Protein AF-A0A316Q1W6-F1 (afdb_monomer_lite)

Foldseek 3Di:
DLVVLLVVLLVQLVVLLVVVLVVDDPVVNVLSVVLNVLLSDAPVPDDPVSVVSVVVVCVVDVSSVVSSVVSNVSCVVSVD

Radius of gyration: 12.5 Å; chains: 1; bounding box: 34×23×31 Å

Structure (mmCIF, N/CA/C/O backbone):
data_AF-A0A316Q1W6-F1
#
_entry.id   AF-A0A316Q1W6-F1
#
loop_
_atom_site.group_PDB
_atom_site.id
_atom_site.type_symbol
_atom_site.label_atom_id
_atom_site.label_alt_id
_atom_site.label_comp_id
_atom_site.label_asym_id
_atom_site.label_entity_id
_atom_site.label_seq_id
_atom_site.pdbx_PDB_ins_code
_atom_site.Cartn_x
_atom_site.Cartn_y
_atom_site.Cartn_z
_atom_site.occupancy
_atom_site.B_iso_or_equiv
_atom_site.auth_seq_id
_atom_site.auth_comp_id
_atom_site.auth_asym_id
_atom_site.auth_atom_id
_atom_site.pdbx_PDB_model_num
ATOM 1 N N . MET A 1 1 ? 23.834 0.374 -6.846 1.00 58.69 1 MET A N 1
ATOM 2 C CA . MET A 1 1 ? 23.016 1.606 -6.916 1.00 58.69 1 MET A CA 1
ATOM 3 C C . MET A 1 1 ? 21.515 1.303 -6.994 1.00 58.69 1 MET A C 1
ATOM 5 O O . MET A 1 1 ? 20.779 1.759 -6.131 1.00 58.69 1 MET A O 1
ATOM 9 N N . TYR A 1 2 ? 21.071 0.445 -7.921 1.00 61.16 2 TYR A N 1
ATOM 10 C CA . TYR A 1 2 ? 19.662 0.051 -8.135 1.00 61.16 2 TYR A CA 1
ATOM 11 C C . TYR A 1 2 ? 18.898 -0.422 -6.884 1.00 61.16 2 TYR A C 1
ATOM 13 O O . TYR A 1 2 ? 17.793 0.037 -6.604 1.00 61.16 2 TYR A O 1
ATOM 21 N N . ARG A 1 3 ? 19.522 -1.272 -6.057 1.00 66.50 3 ARG A N 1
ATOM 22 C CA . ARG A 1 3 ? 18.904 -1.801 -4.827 1.00 66.50 3 ARG A CA 1
ATOM 23 C C . ARG A 1 3 ? 18.652 -0.729 -3.753 1.00 66.50 3 ARG A C 1
ATOM 25 O O . ARG A 1 3 ? 17.715 -0.859 -2.973 1.00 66.50 3 ARG A O 1
ATOM 32 N N . LEU A 1 4 ? 19.464 0.332 -3.722 1.00 72.75 4 LEU A N 1
ATOM 33 C CA . LEU A 1 4 ? 19.316 1.429 -2.761 1.00 72.75 4 LEU A CA 1
ATOM 34 C C . LEU A 1 4 ? 18.092 2.292 -3.102 1.00 72.75 4 LEU A C 1
ATOM 36 O O . LEU A 1 4 ? 17.328 2.645 -2.210 1.00 72.75 4 LEU A O 1
ATOM 40 N N . CYS A 1 5 ? 17.862 2.566 -4.389 1.00 73.88 5 CYS A N 1
ATOM 41 C CA . CYS A 1 5 ? 16.716 3.363 -4.828 1.00 73.88 5 CYS A CA 1
ATOM 42 C C . CYS A 1 5 ? 15.388 2.605 -4.657 1.00 73.88 5 CYS A C 1
ATOM 44 O O . CYS A 1 5 ? 14.412 3.163 -4.159 1.00 73.88 5 CYS A O 1
ATOM 46 N N . GLN A 1 6 ? 15.380 1.296 -4.935 1.00 76.62 6 GLN A N 1
ATOM 47 C CA . GLN A 1 6 ? 14.237 0.432 -4.615 1.00 76.62 6 GLN A CA 1
ATOM 48 C C . GLN A 1 6 ? 13.928 0.432 -3.110 1.00 76.62 6 GLN A C 1
ATOM 50 O O . GLN A 1 6 ? 12.769 0.540 -2.715 1.00 76.62 6 GLN A O 1
ATOM 55 N N . PHE A 1 7 ? 14.955 0.371 -2.254 1.00 85.38 7 PHE A N 1
ATOM 56 C CA . PHE A 1 7 ? 14.770 0.451 -0.805 1.00 85.38 7 PHE A CA 1
ATOM 57 C C . PHE A 1 7 ? 14.195 1.805 -0.367 1.00 85.38 7 PHE A C 1
ATOM 59 O O . PHE A 1 7 ? 13.285 1.841 0.459 1.00 85.38 7 PHE A O 1
ATOM 66 N N . GLN A 1 8 ? 14.674 2.912 -0.944 1.00 87.62 8 GLN A N 1
ATOM 67 C CA . GLN A 1 8 ? 14.152 4.251 -0.656 1.00 87.62 8 GLN A CA 1
ATOM 68 C C . GLN A 1 8 ? 12.680 4.397 -1.061 1.00 87.62 8 GLN A C 1
ATOM 70 O O . GLN A 1 8 ? 11.887 4.909 -0.272 1.00 87.62 8 GLN A O 1
ATOM 75 N N . ALA A 1 9 ? 12.288 3.882 -2.228 1.00 89.75 9 ALA A N 1
ATOM 76 C CA . ALA A 1 9 ? 10.896 3.896 -2.675 1.00 89.75 9 ALA A CA 1
ATOM 77 C C . ALA A 1 9 ? 9.981 3.071 -1.751 1.00 89.75 9 ALA A C 1
ATOM 79 O O . ALA A 1 9 ? 8.893 3.510 -1.376 1.00 89.75 9 ALA A O 1
ATOM 80 N N . VAL A 1 10 ? 10.446 1.896 -1.314 1.00 91.12 10 VAL A N 1
ATOM 81 C CA . VAL A 1 10 ? 9.732 1.063 -0.336 1.00 91.12 10 VAL A CA 1
ATOM 82 C C . VAL A 1 10 ? 9.609 1.766 1.018 1.00 91.12 10 VAL A C 1
ATOM 84 O O . VAL A 1 10 ? 8.553 1.712 1.649 1.00 91.12 10 VAL A O 1
ATOM 87 N N . TYR A 1 11 ? 10.665 2.443 1.469 1.00 92.62 11 TYR A N 1
ATOM 88 C CA . TYR A 1 11 ? 10.655 3.174 2.732 1.00 92.62 11 TYR A CA 1
ATOM 89 C C . TYR A 1 11 ? 9.681 4.359 2.695 1.00 92.62 11 TYR A C 1
ATOM 91 O O . TYR A 1 11 ? 8.921 4.560 3.643 1.00 92.62 11 TYR A O 1
ATOM 99 N N . ALA A 1 12 ? 9.650 5.097 1.581 1.00 93.75 12 ALA A N 1
ATOM 100 C CA . ALA A 1 12 ? 8.701 6.184 1.359 1.00 93.75 12 ALA A CA 1
ATOM 101 C C . ALA A 1 12 ? 7.248 5.681 1.386 1.00 93.75 12 ALA A C 1
ATOM 103 O O . ALA A 1 12 ? 6.414 6.245 2.098 1.00 93.75 12 ALA A O 1
ATOM 104 N N . LEU A 1 13 ? 6.959 4.566 0.703 1.00 94.75 13 LEU A N 1
ATOM 105 C CA . LEU A 1 13 ? 5.648 3.916 0.761 1.00 94.75 13 LEU A CA 1
ATOM 106 C C . LEU A 1 13 ? 5.272 3.519 2.196 1.00 94.75 13 LEU A C 1
ATOM 108 O O . LEU A 1 13 ? 4.158 3.786 2.643 1.00 94.75 13 LEU A O 1
ATOM 112 N N . GLU A 1 14 ? 6.192 2.904 2.942 1.00 94.31 14 GLU A N 1
ATOM 113 C CA . GLU A 1 14 ? 5.946 2.497 4.329 1.00 94.31 14 GLU A CA 1
ATOM 114 C C . GLU A 1 14 ? 5.687 3.685 5.258 1.00 94.31 14 GLU A C 1
ATOM 116 O O . GLU A 1 14 ? 4.889 3.560 6.192 1.00 94.31 14 GLU A O 1
ATOM 121 N N . HIS A 1 15 ? 6.333 4.826 5.016 1.00 95.00 15 HIS A N 1
ATOM 122 C CA . HIS A 1 15 ? 6.070 6.055 5.756 1.00 95.00 15 HIS A CA 1
ATOM 123 C C . HIS A 1 15 ? 4.630 6.529 5.525 1.00 95.00 15 HIS A C 1
ATOM 125 O O . HIS A 1 15 ? 3.871 6.665 6.485 1.00 95.00 15 HIS A O 1
ATOM 131 N N . VAL A 1 16 ? 4.217 6.674 4.261 1.00 94.44 16 VAL A N 1
ATOM 132 C CA . VAL A 1 16 ? 2.841 7.064 3.903 1.00 94.44 16 VAL A CA 1
ATOM 133 C C . VAL A 1 16 ? 1.827 6.068 4.464 1.00 94.44 16 VAL A C 1
ATOM 135 O O . VAL A 1 16 ? 0.849 6.466 5.091 1.00 94.44 16 VAL A O 1
ATOM 138 N N . ARG A 1 17 ? 2.089 4.760 4.348 1.00 93.56 17 ARG A N 1
ATOM 139 C CA . ARG A 1 17 ? 1.217 3.714 4.900 1.00 93.56 17 ARG A CA 1
ATOM 140 C C . ARG A 1 17 ? 1.024 3.860 6.410 1.00 93.56 17 ARG A C 1
ATOM 142 O O . ARG A 1 17 ? -0.084 3.650 6.897 1.00 93.56 17 ARG A O 1
ATOM 149 N N . LYS A 1 18 ? 2.081 4.176 7.167 1.00 92.62 18 LYS A N 1
ATOM 150 C CA . LYS A 1 18 ? 1.991 4.390 8.622 1.00 92.62 18 LYS A CA 1
ATOM 151 C C . LYS A 1 18 ? 1.184 5.643 8.960 1.00 92.62 18 LYS A C 1
ATOM 153 O O . LYS A 1 18 ? 0.377 5.578 9.885 1.00 92.62 18 LYS A O 1
ATOM 158 N N . GLU A 1 19 ? 1.367 6.734 8.222 1.00 93.75 19 GLU A N 1
ATOM 159 C CA . GLU A 1 19 ? 0.598 7.970 8.421 1.00 93.75 19 GLU A CA 1
ATOM 160 C C . GLU A 1 19 ? -0.890 7.773 8.115 1.00 93.75 19 GLU A C 1
ATOM 162 O O . GLU A 1 19 ? -1.740 8.113 8.936 1.00 93.75 19 GLU A O 1
ATOM 167 N N . GLU A 1 20 ? -1.220 7.122 7.001 1.00 91.88 20 GLU A N 1
ATOM 168 C CA . GLU A 1 20 ? -2.604 6.783 6.658 1.00 91.88 20 GLU A CA 1
ATOM 169 C C . GLU A 1 20 ? -3.215 5.811 7.676 1.00 91.88 20 GLU A C 1
ATOM 171 O O . GLU A 1 20 ? -4.354 5.981 8.106 1.00 91.88 20 GLU A O 1
ATOM 176 N N . GLN A 1 21 ? -2.437 4.839 8.166 1.00 89.25 21 GLN A N 1
ATOM 177 C CA . GLN A 1 21 ? -2.905 3.897 9.180 1.00 89.25 21 GLN A CA 1
ATOM 178 C C . GLN A 1 21 ? -3.325 4.588 10.486 1.00 89.25 21 GLN A C 1
ATOM 180 O O . GLN A 1 21 ? -4.265 4.123 11.129 1.00 89.25 21 GLN A O 1
ATOM 185 N N . LYS A 1 22 ? -2.674 5.685 10.893 1.00 90.44 22 LYS A N 1
ATOM 186 C CA . LYS A 1 22 ? -3.048 6.433 12.110 1.00 90.44 22 LYS A CA 1
ATOM 187 C C . LYS A 1 22 ? -4.443 7.058 12.016 1.00 90.44 22 LYS A C 1
ATOM 189 O O . LYS A 1 22 ? -5.082 7.227 13.049 1.00 90.44 22 LYS A O 1
ATOM 194 N N . LYS A 1 23 ? -4.920 7.354 10.803 1.00 89.25 23 LYS A N 1
ATOM 195 C CA . LYS A 1 23 ? -6.233 7.969 10.547 1.00 89.25 23 LYS A CA 1
ATOM 196 C C . LYS A 1 23 ? -7.394 6.974 10.655 1.00 89.25 23 LYS A C 1
ATOM 198 O O . LYS A 1 23 ? -8.548 7.382 10.700 1.00 89.25 23 LYS A O 1
ATOM 203 N N . PHE A 1 24 ? -7.109 5.671 10.685 1.00 85.25 24 PHE A N 1
ATOM 204 C CA . PHE A 1 24 ? -8.134 4.631 10.686 1.00 85.25 24 PHE A CA 1
ATOM 205 C C . PHE A 1 24 ? -8.524 4.147 12.088 1.00 85.25 24 PHE A C 1
ATOM 207 O O . PHE A 1 24 ? -7.705 4.029 13.004 1.00 85.25 24 PHE A O 1
ATOM 214 N N . GLU A 1 25 ? -9.780 3.722 12.218 1.00 88.19 25 GLU A N 1
ATOM 215 C CA . GLU A 1 25 ? -10.272 2.990 13.385 1.00 88.19 25 GLU A CA 1
ATOM 216 C C . GLU A 1 25 ? -9.537 1.651 13.590 1.00 88.19 25 GLU A C 1
ATOM 218 O O . GLU A 1 25 ? -8.890 1.108 12.689 1.00 88.19 25 GLU A O 1
ATOM 223 N N . ALA A 1 26 ? -9.615 1.088 14.801 1.00 86.31 26 ALA A N 1
ATOM 224 C CA . ALA A 1 26 ? -8.846 -0.098 15.197 1.00 86.31 26 ALA A CA 1
ATOM 225 C C . ALA A 1 26 ? -9.059 -1.324 14.281 1.00 86.31 26 ALA A C 1
ATOM 227 O O . ALA A 1 26 ? -8.101 -2.037 13.967 1.00 86.31 26 ALA A O 1
ATOM 228 N N . SER A 1 27 ? -10.291 -1.545 13.811 1.00 82.50 27 SER A N 1
ATOM 229 C CA . SER A 1 27 ? -10.653 -2.644 12.905 1.00 82.50 27 SER A CA 1
ATOM 230 C C . SER A 1 27 ? -9.934 -2.529 11.553 1.00 82.50 27 SER A C 1
ATOM 232 O O . SER A 1 27 ? -9.224 -3.449 11.136 1.00 82.50 27 SER A O 1
ATOM 234 N N . ARG A 1 28 ? -10.023 -1.358 10.913 1.00 83.81 28 ARG A N 1
ATOM 235 C CA . ARG A 1 28 ? -9.354 -1.048 9.641 1.00 83.81 28 ARG A CA 1
ATOM 236 C C . ARG A 1 28 ? -7.831 -1.055 9.785 1.00 83.81 28 ARG A C 1
ATOM 238 O O . ARG A 1 28 ? -7.140 -1.607 8.932 1.00 83.81 28 ARG A O 1
ATOM 245 N N . ARG A 1 29 ? -7.282 -0.572 10.907 1.00 86.19 29 ARG A N 1
ATOM 246 C CA . ARG A 1 29 ? -5.834 -0.657 11.189 1.00 86.19 29 ARG A CA 1
ATOM 247 C C . ARG A 1 29 ? -5.310 -2.092 11.180 1.00 86.19 29 ARG A C 1
ATOM 249 O O . ARG A 1 29 ? -4.211 -2.322 10.669 1.00 86.19 29 ARG A O 1
ATOM 256 N N . LYS A 1 30 ? -6.065 -3.053 11.727 1.00 84.88 30 LYS A N 1
ATOM 257 C CA . LYS A 1 30 ? -5.688 -4.478 11.745 1.00 84.88 30 LYS A CA 1
ATOM 258 C C . LYS A 1 30 ? -5.677 -5.074 10.337 1.00 84.88 30 LYS A C 1
ATOM 260 O O . LYS A 1 30 ? -4.755 -5.820 10.013 1.00 84.88 30 LYS A O 1
ATOM 265 N N . TYR A 1 31 ? -6.654 -4.705 9.509 1.00 83.56 31 TYR A N 1
ATOM 266 C CA . TYR A 1 31 ? -6.707 -5.092 8.099 1.00 83.56 31 TYR A CA 1
ATOM 267 C C . TYR A 1 31 ? -5.474 -4.585 7.330 1.00 83.56 31 TYR A C 1
ATOM 269 O O . TYR A 1 31 ? -4.729 -5.391 6.777 1.00 83.56 31 TYR A O 1
ATOM 277 N N . PHE A 1 32 ? -5.157 -3.288 7.437 1.00 83.38 32 PHE A N 1
ATOM 278 C CA . PHE A 1 32 ? -3.966 -2.680 6.818 1.00 83.38 32 PHE A CA 1
ATOM 279 C C . PHE A 1 32 ? -2.637 -3.290 7.284 1.00 83.38 32 PHE A C 1
ATOM 281 O O . PHE A 1 32 ? -1.673 -3.368 6.524 1.00 83.38 32 PHE A O 1
ATOM 288 N N . LYS A 1 33 ? -2.550 -3.724 8.548 1.00 83.81 33 LYS A N 1
ATOM 289 C CA . LYS A 1 33 ? -1.344 -4.389 9.063 1.00 83.81 33 LYS A CA 1
ATOM 290 C C . LYS A 1 33 ? -1.129 -5.755 8.406 1.00 83.81 33 LYS A C 1
ATOM 292 O O . LYS A 1 33 ? 0.014 -6.112 8.135 1.00 83.81 33 LYS A O 1
ATOM 297 N N . ARG A 1 34 ? -2.206 -6.509 8.159 1.00 84.00 34 ARG A N 1
ATOM 298 C CA . ARG A 1 34 ? -2.149 -7.844 7.538 1.00 84.00 34 ARG A CA 1
ATOM 299 C C . ARG A 1 34 ? -1.760 -7.779 6.063 1.00 84.00 34 ARG A C 1
ATOM 301 O O . ARG A 1 34 ? -1.034 -8.647 5.600 1.00 84.00 34 ARG A O 1
ATOM 308 N N . SER A 1 35 ? -2.178 -6.732 5.358 1.00 85.12 35 SER A N 1
ATOM 309 C CA . SER A 1 35 ? -1.903 -6.547 3.931 1.00 85.12 35 SER A CA 1
ATOM 310 C C . SER A 1 35 ? -0.579 -5.848 3.611 1.00 85.12 35 SER A C 1
ATOM 312 O O . SER A 1 35 ? -0.231 -5.696 2.441 1.00 85.12 35 SER A O 1
ATOM 314 N N . ARG A 1 36 ? 0.207 -5.467 4.627 1.00 91.12 36 ARG A N 1
ATOM 315 C CA . ARG A 1 36 ? 1.535 -4.853 4.457 1.00 91.12 36 ARG A CA 1
ATOM 316 C C . ARG A 1 36 ?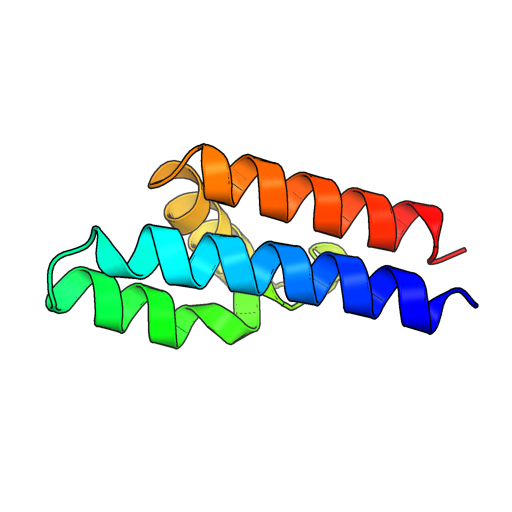 2.416 -5.634 3.481 1.00 91.12 36 ARG A C 1
ATOM 318 O O . ARG A 1 36 ? 3.049 -5.040 2.622 1.00 91.12 36 ARG A O 1
ATOM 325 N N . THR A 1 37 ? 2.474 -6.955 3.616 1.00 90.19 37 THR A N 1
ATOM 326 C CA . THR A 1 37 ? 3.325 -7.806 2.773 1.00 90.19 37 THR A CA 1
ATOM 327 C C . THR A 1 37 ? 2.929 -7.750 1.300 1.00 90.19 37 THR A C 1
ATOM 329 O O . THR A 1 37 ? 3.810 -7.816 0.448 1.00 90.19 37 THR A O 1
ATOM 332 N N . LEU A 1 38 ? 1.640 -7.567 1.000 1.00 92.44 38 LEU A N 1
ATOM 333 C CA . LEU A 1 38 ? 1.135 -7.429 -0.367 1.00 92.44 38 LEU A CA 1
ATOM 334 C C . LEU A 1 38 ? 1.582 -6.104 -0.994 1.00 92.44 38 LEU A C 1
ATOM 336 O O . LEU A 1 38 ? 2.053 -6.096 -2.124 1.00 92.44 38 LEU A O 1
ATOM 340 N N . LEU A 1 39 ? 1.533 -5.005 -0.232 1.00 91.81 39 LEU A N 1
ATOM 341 C CA . LEU A 1 39 ? 1.964 -3.678 -0.694 1.00 91.81 39 LEU A CA 1
ATOM 342 C C . LEU A 1 39 ? 3.477 -3.589 -0.965 1.00 91.81 39 LEU A C 1
ATOM 344 O O . LEU A 1 39 ? 3.918 -2.786 -1.784 1.00 91.81 39 LEU A O 1
ATOM 348 N N . LEU A 1 40 ? 4.289 -4.395 -0.273 1.00 90.94 40 LEU A N 1
ATOM 349 C CA . LEU A 1 40 ? 5.747 -4.399 -0.447 1.00 90.94 40 LEU A CA 1
ATOM 350 C C . LEU A 1 40 ? 6.201 -5.246 -1.642 1.00 90.94 40 LEU A C 1
ATOM 352 O O . LEU A 1 40 ? 7.252 -4.971 -2.222 1.00 90.94 40 LEU A O 1
ATOM 356 N N . LYS A 1 41 ? 5.428 -6.271 -2.018 1.00 90.75 41 LYS A N 1
ATOM 357 C CA . LYS A 1 41 ? 5.700 -7.068 -3.219 1.00 90.75 41 LYS A CA 1
ATOM 358 C C . LYS A 1 41 ? 5.561 -6.192 -4.474 1.00 90.75 41 LYS A C 1
ATOM 360 O O . LYS A 1 41 ? 4.839 -5.198 -4.489 1.00 90.75 41 LYS A O 1
ATOM 365 N N . HIS A 1 42 ? 6.294 -6.549 -5.526 1.00 89.25 42 HIS A N 1
ATOM 366 C CA . HIS A 1 42 ? 6.088 -5.980 -6.865 1.00 89.25 42 HIS A CA 1
ATOM 367 C C . HIS A 1 42 ? 4.800 -6.539 -7.466 1.00 89.25 42 HIS A C 1
ATOM 369 O O . HIS A 1 42 ? 4.520 -7.727 -7.274 1.00 89.25 42 HIS A O 1
ATOM 375 N N . LYS A 1 43 ? 4.048 -5.711 -8.200 1.00 89.62 43 LYS A N 1
ATOM 376 C CA . LYS A 1 43 ? 2.746 -6.090 -8.774 1.00 89.62 43 LYS A CA 1
ATOM 377 C C . LYS A 1 43 ? 2.805 -7.362 -9.628 1.00 89.62 43 LYS A C 1
ATOM 379 O O . LYS A 1 43 ? 1.896 -8.179 -9.564 1.00 89.62 43 LYS A O 1
ATOM 384 N N . GLY A 1 44 ? 3.904 -7.585 -10.355 1.00 88.50 44 GLY A N 1
ATOM 385 C CA . GLY A 1 44 ? 4.092 -8.755 -11.222 1.00 88.50 44 GLY A CA 1
ATOM 386 C C . GLY A 1 44 ? 4.304 -10.075 -10.474 1.00 88.50 44 GLY A C 1
ATOM 387 O O . GLY A 1 44 ? 4.310 -11.134 -11.091 1.00 88.50 44 GLY A O 1
ATOM 388 N N . LYS A 1 45 ? 4.488 -10.032 -9.148 1.00 89.31 45 LYS A N 1
ATOM 389 C CA . LYS A 1 45 ? 4.641 -11.218 -8.285 1.00 89.31 45 LYS A CA 1
ATOM 390 C C . LYS A 1 45 ? 3.388 -11.526 -7.464 1.00 89.31 45 LYS A C 1
ATOM 392 O O . LYS A 1 45 ? 3.428 -12.436 -6.635 1.00 89.31 45 LYS A O 1
ATOM 397 N N . LEU A 1 46 ? 2.330 -10.738 -7.628 1.00 92.62 46 LEU A N 1
ATOM 398 C CA . LEU A 1 46 ? 1.064 -10.929 -6.932 1.00 92.62 46 LEU A CA 1
ATOM 399 C C . LEU A 1 46 ? 0.152 -11.849 -7.742 1.00 92.62 46 LEU A C 1
ATOM 401 O O . LEU A 1 46 ? 0.128 -11.800 -8.971 1.00 92.62 46 LEU A O 1
ATOM 405 N N . LYS A 1 47 ? -0.612 -12.680 -7.038 1.00 94.38 47 LYS A N 1
ATOM 406 C CA . LYS A 1 47 ? -1.722 -13.433 -7.632 1.00 94.38 47 LYS A CA 1
ATOM 407 C C . LYS A 1 47 ? -2.929 -12.518 -7.880 1.00 94.38 47 LYS A C 1
ATOM 409 O O . LYS A 1 47 ? -3.002 -11.418 -7.336 1.00 94.38 47 LYS A O 1
ATOM 414 N N . ALA A 1 48 ? -3.889 -12.976 -8.683 1.00 92.69 48 ALA A N 1
ATOM 415 C CA . ALA A 1 48 ? -5.086 -12.198 -9.018 1.00 92.69 48 ALA A CA 1
ATOM 416 C C . ALA A 1 48 ? -5.904 -11.788 -7.774 1.00 92.69 48 ALA A C 1
ATOM 418 O O . ALA A 1 48 ? -6.271 -10.625 -7.636 1.00 92.69 48 ALA A O 1
ATOM 419 N N . ASP A 1 49 ? -6.091 -12.703 -6.823 1.00 92.06 49 ASP A N 1
ATOM 420 C CA . ASP A 1 49 ? -6.752 -12.460 -5.533 1.00 92.06 49 ASP A CA 1
ATOM 421 C C . ASP A 1 49 ? -5.98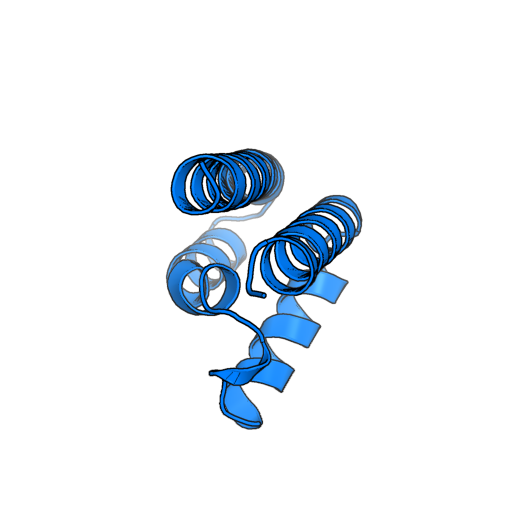3 -11.452 -4.655 1.00 92.06 49 ASP A C 1
ATOM 423 O O . ASP A 1 49 ? -6.561 -10.570 -4.007 1.00 92.06 49 ASP A O 1
ATOM 427 N N . GLU A 1 50 ? -4.651 -11.538 -4.657 1.00 92.56 50 GLU A N 1
ATOM 428 C CA . GLU A 1 50 ? -3.798 -10.572 -3.963 1.00 92.56 50 GLU A CA 1
ATOM 429 C C . GLU A 1 50 ? -3.884 -9.175 -4.610 1.00 92.56 50 GLU A C 1
ATOM 431 O O . GLU A 1 50 ? -3.886 -8.173 -3.891 1.00 92.56 50 GLU A O 1
ATOM 436 N N . LEU A 1 51 ? -3.989 -9.090 -5.941 1.0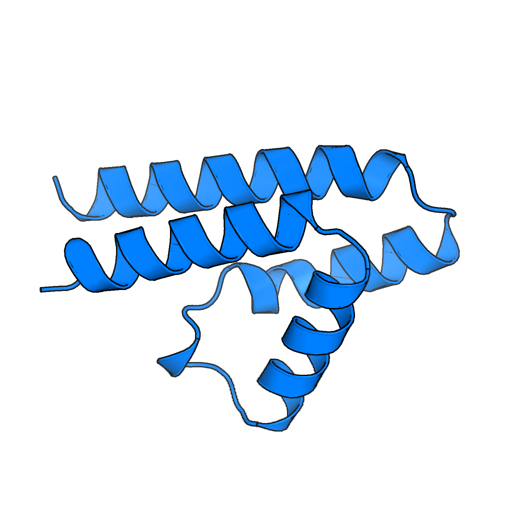0 93.25 51 LEU A N 1
ATOM 437 C CA . LEU A 1 51 ? -4.148 -7.828 -6.675 1.00 93.25 51 LEU A CA 1
ATOM 438 C C . LEU A 1 51 ? -5.489 -7.157 -6.381 1.00 93.25 51 LEU A C 1
ATOM 440 O O . LEU A 1 51 ? -5.520 -5.948 -6.155 1.00 93.25 51 LEU A O 1
ATOM 444 N N . GLU A 1 52 ? -6.579 -7.921 -6.323 1.00 93.38 52 GLU A N 1
ATOM 445 C CA . GLU A 1 52 ? -7.888 -7.404 -5.907 1.00 93.38 52 GLU A CA 1
ATOM 446 C C . GLU A 1 52 ? -7.825 -6.821 -4.494 1.00 93.38 52 GLU A C 1
ATOM 448 O O . GLU A 1 52 ? -8.279 -5.701 -4.246 1.00 93.38 52 GLU A O 1
ATOM 453 N N . THR A 1 53 ? -7.172 -7.542 -3.579 1.00 91.88 53 THR A N 1
ATOM 454 C CA . THR A 1 53 ? -6.968 -7.087 -2.200 1.00 91.88 53 THR A CA 1
ATOM 455 C C . THR A 1 53 ? -6.173 -5.781 -2.157 1.00 91.88 53 THR A C 1
ATOM 457 O O . THR A 1 53 ? -6.548 -4.853 -1.436 1.00 91.88 53 THR A O 1
ATOM 460 N N . VAL A 1 54 ? -5.085 -5.682 -2.928 1.00 93.44 54 VAL A N 1
ATOM 461 C CA . VAL A 1 54 ? -4.283 -4.455 -3.039 1.00 93.44 54 VAL A CA 1
ATOM 462 C C . VAL A 1 54 ? -5.119 -3.314 -3.614 1.00 93.44 54 VAL A C 1
ATOM 464 O O . VAL A 1 54 ? -5.143 -2.243 -3.017 1.00 93.44 54 VAL A O 1
ATOM 467 N N . SER A 1 55 ? -5.865 -3.540 -4.694 1.00 93.56 55 SER A N 1
ATOM 468 C CA . SER A 1 55 ? -6.721 -2.523 -5.318 1.00 93.56 55 SER A CA 1
ATOM 469 C C . SER A 1 55 ? -7.761 -1.968 -4.338 1.00 93.56 55 SER A C 1
ATOM 471 O O . SER A 1 55 ? -7.904 -0.751 -4.193 1.00 93.56 55 SER A O 1
ATOM 473 N N . LEU A 1 56 ? -8.403 -2.849 -3.562 1.00 92.38 56 LEU A N 1
ATOM 474 C CA . LEU A 1 56 ? -9.328 -2.454 -2.501 1.00 92.38 56 LEU A CA 1
ATOM 475 C C . LEU A 1 56 ? -8.647 -1.602 -1.422 1.00 92.38 56 LEU A C 1
ATOM 477 O O . LEU A 1 56 ? -9.262 -0.693 -0.887 1.00 92.38 56 LEU A O 1
ATOM 481 N N . ILE A 1 57 ? -7.393 -1.877 -1.070 1.00 91.12 57 ILE A N 1
ATOM 482 C CA . ILE A 1 57 ? -6.664 -1.090 -0.064 1.00 91.12 57 ILE A CA 1
ATOM 483 C C . ILE A 1 57 ? -6.293 0.289 -0.600 1.00 91.12 57 ILE A C 1
ATOM 485 O O . ILE A 1 57 ? -6.414 1.279 0.121 1.00 91.12 57 ILE A O 1
ATOM 489 N N . LEU A 1 58 ? -5.825 0.354 -1.846 1.00 93.19 58 LEU A N 1
ATOM 490 C CA . LEU A 1 58 ? -5.410 1.607 -2.470 1.00 93.19 58 LEU A CA 1
ATOM 491 C C . LEU A 1 58 ? -6.609 2.535 -2.712 1.00 93.19 58 LEU A C 1
ATOM 493 O O . LEU A 1 58 ? -6.469 3.747 -2.572 1.00 93.19 58 LEU A O 1
ATOM 497 N N . SER A 1 59 ? -7.804 1.994 -2.972 1.00 92.50 59 SER A N 1
ATOM 498 C CA . SER A 1 59 ? -9.022 2.807 -3.121 1.00 92.50 59 SER A CA 1
ATOM 499 C C . SER A 1 59 ? -9.445 3.522 -1.830 1.00 92.50 59 SER A C 1
ATOM 501 O O . SER A 1 59 ? -10.137 4.537 -1.886 1.00 92.50 59 SER A O 1
ATOM 503 N N . LEU A 1 60 ? -8.992 3.046 -0.664 1.00 89.38 60 LEU A N 1
ATOM 504 C CA . LEU A 1 60 ? -9.299 3.656 0.634 1.00 89.38 60 LEU A CA 1
ATOM 505 C C . LEU A 1 60 ? -8.474 4.915 0.924 1.00 89.38 60 LEU A C 1
ATOM 507 O O . LEU A 1 60 ? -8.826 5.666 1.833 1.00 89.38 60 LEU A O 1
ATOM 511 N N . SER A 1 61 ? -7.359 5.130 0.220 1.00 91.12 61 SER A N 1
ATOM 512 C CA . SER A 1 61 ? -6.471 6.266 0.464 1.00 91.12 61 SER A CA 1
ATOM 513 C C . SER A 1 61 ? -5.721 6.666 -0.803 1.00 91.12 61 SER A C 1
ATOM 515 O O . SER A 1 61 ? -4.806 5.977 -1.257 1.00 91.12 61 SER A O 1
ATOM 517 N N . LYS A 1 62 ? -6.069 7.842 -1.335 1.00 93.69 62 LYS A N 1
ATOM 518 C CA . LYS A 1 62 ? -5.398 8.436 -2.497 1.00 93.69 62 LYS A CA 1
ATOM 519 C C . LYS A 1 62 ? -3.883 8.633 -2.278 1.00 93.69 62 LYS A C 1
ATOM 521 O O . LYS A 1 62 ? -3.130 8.189 -3.141 1.00 93.69 62 LYS A O 1
ATOM 526 N N . PRO A 1 63 ? -3.404 9.188 -1.143 1.00 94.19 63 PRO A N 1
ATOM 527 C CA . PRO A 1 63 ? -1.965 9.304 -0.889 1.00 94.19 63 PRO A CA 1
ATOM 528 C C . PRO A 1 63 ? -1.236 7.957 -0.910 1.00 94.19 63 PRO A C 1
ATOM 530 O O . PRO A 1 63 ? -0.120 7.851 -1.418 1.00 94.19 63 PRO A O 1
ATOM 533 N N . LEU A 1 64 ? -1.868 6.904 -0.379 1.00 94.25 64 LEU A N 1
ATOM 534 C CA . LEU A 1 64 ? -1.287 5.566 -0.401 1.00 94.25 64 LEU A CA 1
ATOM 535 C C . LEU A 1 64 ? -1.232 4.988 -1.820 1.00 94.25 64 LEU A C 1
ATOM 537 O O . LEU A 1 64 ? -0.236 4.358 -2.174 1.00 94.25 64 LEU A O 1
ATOM 541 N N . ALA A 1 65 ? -2.275 5.209 -2.625 1.00 95.12 65 ALA A N 1
ATOM 542 C CA . ALA A 1 65 ? -2.314 4.813 -4.031 1.00 95.12 65 ALA A CA 1
ATOM 543 C C . ALA A 1 65 ? -1.190 5.472 -4.841 1.00 95.12 65 ALA A C 1
ATOM 545 O O . ALA A 1 65 ? -0.463 4.785 -5.558 1.00 95.12 65 ALA A O 1
ATOM 546 N N . GLU A 1 66 ? -0.995 6.779 -4.667 1.00 95.88 66 GLU A N 1
ATOM 547 C CA . GLU A 1 66 ? 0.079 7.533 -5.320 1.00 95.88 66 GLU A CA 1
ATOM 548 C C . GLU A 1 66 ? 1.462 7.018 -4.899 1.00 95.88 66 GLU A C 1
ATOM 550 O O . GLU A 1 66 ? 2.310 6.744 -5.748 1.00 95.88 66 GLU A O 1
ATOM 555 N N . ALA A 1 67 ? 1.680 6.797 -3.599 1.00 95.44 67 ALA A N 1
ATOM 556 C CA . ALA A 1 67 ? 2.940 6.254 -3.096 1.00 95.44 67 ALA A CA 1
ATOM 557 C C . ALA A 1 67 ? 3.228 4.841 -3.632 1.00 95.44 67 ALA A C 1
ATOM 559 O O . ALA A 1 67 ? 4.371 4.525 -3.968 1.00 95.44 67 ALA A O 1
ATOM 560 N N . TYR A 1 68 ? 2.204 3.986 -3.735 1.00 95.25 68 TYR A N 1
ATOM 561 C CA . TYR A 1 68 ? 2.348 2.643 -4.295 1.00 95.25 68 TYR A CA 1
ATOM 562 C C . TYR A 1 68 ? 2.708 2.700 -5.782 1.00 95.25 68 TYR A C 1
ATOM 564 O O . TYR A 1 68 ? 3.626 2.006 -6.216 1.00 95.25 68 TYR A O 1
ATOM 572 N N . TYR A 1 69 ? 2.054 3.576 -6.546 1.00 94.69 69 TYR A N 1
ATOM 573 C CA . TYR A 1 69 ? 2.362 3.787 -7.958 1.00 94.69 69 TYR A CA 1
ATOM 574 C C . TYR A 1 69 ? 3.807 4.257 -8.174 1.00 94.69 69 TYR A C 1
ATOM 576 O O . TYR A 1 69 ? 4.528 3.670 -8.978 1.00 94.69 69 TYR A O 1
ATOM 584 N N . LEU A 1 70 ? 4.268 5.250 -7.405 1.00 93.62 70 LEU A N 1
ATOM 585 C CA . LEU A 1 70 ? 5.657 5.723 -7.461 1.00 93.62 70 LEU A CA 1
ATOM 586 C C . LEU A 1 70 ? 6.655 4.617 -7.103 1.00 93.62 70 LEU A C 1
ATOM 588 O O . LEU A 1 70 ? 7.712 4.506 -7.726 1.00 93.62 70 LEU A O 1
ATOM 592 N N . LYS A 1 71 ? 6.310 3.767 -6.129 1.00 93.81 71 LYS A N 1
ATOM 593 C CA . LYS A 1 71 ? 7.115 2.594 -5.794 1.00 93.81 71 LYS A CA 1
ATOM 594 C C . LYS A 1 71 ? 7.213 1.646 -6.984 1.00 93.81 71 LYS A C 1
ATOM 596 O O . LYS A 1 71 ? 8.318 1.243 -7.328 1.00 93.81 71 LYS A O 1
ATOM 601 N N . GLU A 1 72 ? 6.097 1.287 -7.614 1.00 93.06 72 GLU A N 1
ATOM 602 C CA . GLU A 1 72 ? 6.092 0.418 -8.801 1.00 93.06 72 GLU A CA 1
ATOM 603 C C . GLU A 1 72 ? 6.889 1.025 -9.964 1.00 93.06 72 GLU A C 1
ATOM 605 O O . GLU A 1 72 ? 7.702 0.320 -10.551 1.00 93.06 72 GLU A O 1
ATOM 610 N N . LEU A 1 73 ? 6.762 2.331 -10.230 1.00 91.88 73 LEU A N 1
ATOM 611 C CA . LEU A 1 73 ? 7.578 3.020 -11.238 1.00 91.88 73 LEU A CA 1
ATOM 612 C C . LEU A 1 73 ? 9.076 2.914 -10.948 1.00 91.88 73 LEU A C 1
ATOM 614 O O . LEU A 1 73 ? 9.859 2.660 -11.858 1.00 91.88 73 LEU A O 1
ATOM 618 N N . ALA A 1 74 ? 9.488 3.071 -9.689 1.00 88.81 74 ALA A N 1
ATOM 619 C CA . ALA A 1 74 ? 10.883 2.885 -9.308 1.00 88.81 74 ALA A CA 1
ATOM 620 C C . ALA A 1 74 ? 11.335 1.431 -9.531 1.00 88.81 74 ALA A C 1
ATOM 622 O O . ALA A 1 74 ? 12.440 1.191 -10.011 1.00 88.81 74 ALA A O 1
ATOM 623 N N . TYR A 1 75 ? 10.494 0.443 -9.221 1.00 86.69 75 TYR A N 1
ATOM 624 C CA . TYR A 1 75 ? 10.816 -0.951 -9.530 1.00 86.69 75 TYR A CA 1
ATOM 625 C C . TYR A 1 75 ? 10.944 -1.206 -11.031 1.00 86.69 75 TYR A C 1
ATOM 627 O O . TYR A 1 75 ? 11.873 -1.903 -11.419 1.00 86.69 75 TYR A O 1
ATOM 635 N N . ASP A 1 76 ? 10.059 -0.640 -11.850 1.00 87.69 76 ASP A N 1
ATOM 636 C CA . ASP A 1 76 ? 10.073 -0.824 -13.302 1.00 87.69 76 ASP A CA 1
ATOM 637 C C . ASP A 1 76 ? 11.287 -0.099 -13.934 1.00 87.69 76 ASP A C 1
ATOM 639 O O . ASP A 1 76 ? 11.963 -0.657 -14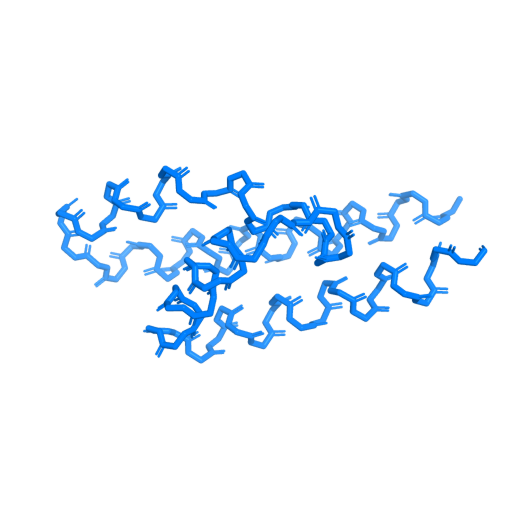.794 1.00 87.69 76 ASP A O 1
ATOM 643 N N . PHE A 1 77 ? 11.643 1.097 -13.447 1.00 86.50 77 PHE A N 1
ATOM 644 C CA . PHE A 1 77 ? 12.773 1.892 -13.950 1.00 86.50 77 PHE A CA 1
ATOM 645 C C . PHE A 1 77 ? 14.147 1.368 -13.498 1.00 86.50 77 PHE A C 1
ATOM 647 O O . PHE A 1 77 ? 15.100 1.358 -14.271 1.00 86.50 77 PHE A O 1
ATOM 654 N N . PHE A 1 78 ? 14.269 0.926 -12.242 1.00 80.31 78 PHE A N 1
ATOM 655 C CA . PHE A 1 78 ? 15.525 0.408 -11.675 1.00 80.31 78 PHE A CA 1
ATOM 656 C C . PHE A 1 78 ? 15.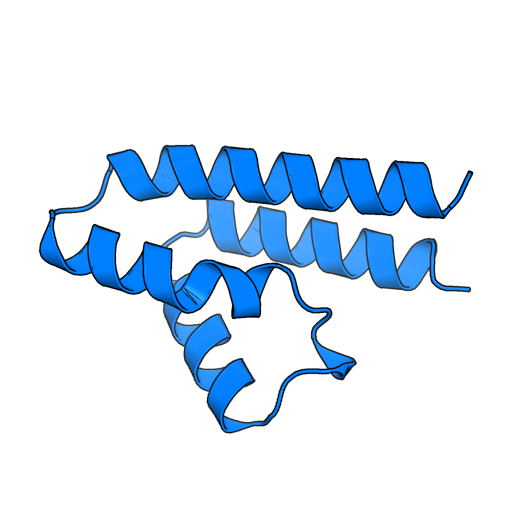630 -1.122 -11.719 1.00 80.31 78 PHE A C 1
ATOM 658 O O . PHE A 1 78 ? 16.600 -1.679 -11.206 1.00 80.31 78 PHE A O 1
ATOM 665 N N . GLY A 1 79 ? 14.608 -1.802 -12.239 1.00 65.75 79 GLY A N 1
ATOM 666 C CA . GLY A 1 79 ? 14.545 -3.255 -12.404 1.00 65.75 79 GLY A CA 1
ATOM 667 C C . GLY A 1 79 ? 15.023 -3.758 -13.767 1.00 65.75 79 GLY A C 1
ATOM 668 O O . GLY A 1 79 ? 14.843 -4.944 -14.034 1.00 65.75 79 GLY A O 1
ATOM 669 N N . SER A 1 80 ? 15.602 -2.875 -14.594 1.00 50.69 80 SER A N 1
ATOM 670 C CA . SER A 1 80 ? 16.366 -3.221 -15.806 1.00 50.69 80 SER 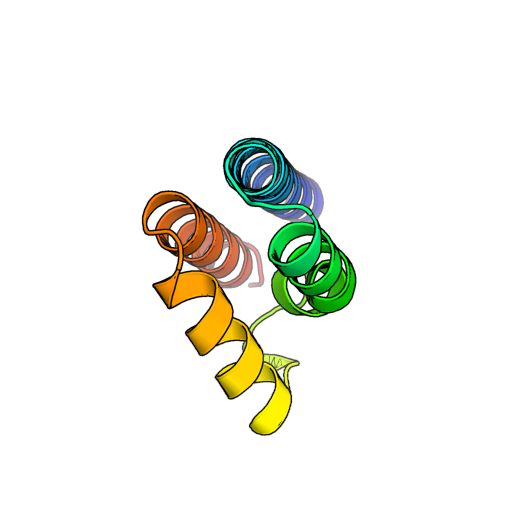A CA 1
ATOM 671 C C . SER A 1 80 ? 17.799 -3.624 -15.467 1.00 50.69 80 SER A C 1
ATOM 673 O O . SER A 1 80 ? 18.417 -2.920 -14.634 1.00 50.69 80 SER A O 1
#

Sequence (80 aa):
MYRLCQFQAVYALEHVRKEEQKKFEASRRKYFKRSRTLLLKHKGKLKADELETVSLILSLSKPLAEAYYLKELAYDFFGS

pLDDT: mean 88.09, std 8.63, range [50.69, 95.88]

Secondary structure (DSSP, 8-state):
-HHHHHHHHHHHHHHHHHHHHHTS-HHHHHHHHHTHHHHHS-GGGS-HHHHHHHHHHHHT-HHHHHHHHHHHHHHHHH--